Protein AF-A0A822EGL3-F1 (afdb_monomer_lite)

Structure (mmCIF, N/CA/C/O backbone):
data_AF-A0A822EGL3-F1
#
_entry.id   AF-A0A822EGL3-F1
#
loop_
_atom_site.group_PDB
_atom_site.id
_atom_site.type_symbol
_atom_site.label_atom_id
_atom_site.label_alt_id
_atom_site.label_comp_id
_atom_site.label_asym_id
_atom_site.label_entity_id
_atom_site.label_seq_id
_atom_site.pdbx_PDB_ins_code
_atom_site.Cartn_x
_atom_site.Cartn_y
_atom_site.Cartn_z
_atom_site.occupancy
_atom_site.B_iso_or_equiv
_atom_site.auth_seq_id
_atom_site.auth_comp_id
_atom_site.auth_asym_id
_atom_site.auth_atom_id
_atom_site.pdbx_PDB_model_num
ATOM 1 N N . MET A 1 1 ? -8.199 -9.852 0.768 1.00 69.62 1 MET A N 1
ATOM 2 C CA . MET A 1 1 ? -6.821 -10.306 0.451 1.00 69.62 1 MET A CA 1
ATOM 3 C C . MET A 1 1 ? -6.847 -11.002 -0.895 1.00 69.62 1 MET A C 1
ATOM 5 O O . MET A 1 1 ? -7.837 -11.653 -1.183 1.00 69.62 1 MET A O 1
ATOM 9 N N . THR A 1 2 ? -5.802 -10.867 -1.708 1.00 89.88 2 THR A N 1
ATOM 10 C CA . THR A 1 2 ? -5.823 -11.334 -3.108 1.00 89.88 2 THR A CA 1
ATOM 11 C C . THR A 1 2 ? -5.229 -12.722 -3.327 1.00 89.88 2 THR A C 1
ATOM 13 O O . THR A 1 2 ? -5.378 -13.274 -4.407 1.00 89.88 2 THR A O 1
ATOM 16 N N . GLY A 1 3 ? -4.541 -13.294 -2.333 1.00 93.69 3 GLY A N 1
ATOM 17 C CA . GLY A 1 3 ? -3.867 -14.594 -2.470 1.00 93.69 3 GLY A CA 1
ATOM 18 C C . GLY A 1 3 ? -2.638 -14.583 -3.393 1.00 93.69 3 GLY A C 1
ATOM 19 O O . GLY A 1 3 ? -2.001 -15.616 -3.571 1.00 93.69 3 GLY A O 1
ATOM 20 N N . GLU A 1 4 ? -2.279 -13.428 -3.955 1.00 95.75 4 GLU A N 1
ATOM 21 C CA . GLU A 1 4 ? -1.150 -13.248 -4.868 1.00 95.75 4 GLU A CA 1
ATOM 22 C C . GLU A 1 4 ? 0.054 -12.626 -4.150 1.00 95.75 4 GLU A C 1
ATOM 24 O O . GLU A 1 4 ? -0.096 -11.797 -3.248 1.00 95.75 4 GLU A O 1
ATOM 29 N N . TYR A 1 5 ? 1.266 -12.974 -4.588 1.00 96.00 5 TYR A N 1
ATOM 30 C CA . TYR A 1 5 ? 2.481 -12.325 -4.099 1.00 96.00 5 TYR A CA 1
ATOM 31 C C . TYR A 1 5 ? 2.603 -10.900 -4.681 1.00 96.00 5 TYR A C 1
ATOM 33 O O . TYR A 1 5 ? 2.438 -10.729 -5.892 1.00 96.00 5 TYR A O 1
ATOM 41 N N . PRO A 1 6 ? 2.901 -9.859 -3.877 1.00 97.56 6 PRO A N 1
ATOM 42 C CA . PRO A 1 6 ? 3.078 -8.503 -4.393 1.00 97.56 6 PRO A CA 1
ATOM 43 C C . PRO A 1 6 ? 4.168 -8.415 -5.467 1.00 97.56 6 PRO A C 1
ATOM 45 O O . PRO A 1 6 ? 5.268 -8.933 -5.287 1.00 97.56 6 PRO A O 1
ATOM 48 N N . TYR A 1 7 ? 3.878 -7.701 -6.556 1.00 98.00 7 TYR A N 1
ATOM 49 C CA . TYR A 1 7 ? 4.768 -7.529 -7.709 1.00 98.00 7 TYR A CA 1
ATOM 50 C C . TYR A 1 7 ? 5.105 -8.826 -8.468 1.00 98.00 7 TYR A C 1
ATOM 52 O O . TYR A 1 7 ? 6.145 -8.893 -9.128 1.00 98.00 7 TYR A O 1
ATOM 60 N N . ILE A 1 8 ? 4.251 -9.855 -8.405 1.00 97.25 8 ILE A N 1
ATOM 61 C CA . ILE A 1 8 ? 4.426 -11.099 -9.177 1.00 97.25 8 ILE A CA 1
ATOM 62 C C . ILE A 1 8 ? 4.511 -10.855 -10.696 1.00 97.25 8 ILE A C 1
ATOM 64 O O . ILE A 1 8 ? 5.134 -11.633 -11.415 1.00 97.25 8 ILE A O 1
ATOM 68 N N . GLU A 1 9 ? 3.965 -9.740 -11.187 1.00 97.50 9 GLU A N 1
ATOM 69 C CA . GLU A 1 9 ? 4.064 -9.287 -12.577 1.00 97.50 9 GLU A CA 1
ATOM 70 C C . GLU A 1 9 ? 5.484 -8.841 -12.993 1.00 97.50 9 GLU A C 1
ATOM 72 O O . GLU A 1 9 ? 5.773 -8.649 -14.178 1.00 97.50 9 GLU A O 1
ATOM 77 N N . CYS A 1 10 ? 6.403 -8.655 -12.039 1.00 98.00 10 CYS A N 1
ATOM 78 C CA . CYS A 1 10 ? 7.768 -8.210 -12.307 1.00 98.00 10 CYS A CA 1
ATOM 79 C C . CYS A 1 10 ? 8.711 -9.382 -12.612 1.00 98.00 10 CYS A C 1
ATOM 81 O O . CYS A 1 10 ? 8.823 -10.337 -11.852 1.00 98.00 10 CYS A O 1
ATOM 83 N N . LYS A 1 11 ? 9.527 -9.245 -13.665 1.00 94.75 11 LYS A N 1
ATOM 84 C CA . LYS A 1 11 ? 10.509 -10.264 -14.101 1.00 94.75 11 LYS A CA 1
ATOM 85 C C . LYS A 1 11 ? 11.773 -10.370 -13.221 1.00 94.75 11 LYS A C 1
ATOM 87 O O . LYS A 1 11 ? 12.785 -10.897 -13.674 1.00 94.75 11 LYS A O 1
ATOM 92 N N . GLY A 1 12 ? 11.752 -9.832 -11.999 1.00 95.81 12 GLY A N 1
ATOM 93 C CA . GLY A 1 12 ? 12.859 -9.930 -11.042 1.00 95.81 12 GLY A CA 1
ATOM 94 C C . GLY A 1 12 ? 13.051 -8.702 -10.137 1.00 95.81 12 GLY A C 1
ATOM 95 O O . GLY A 1 12 ? 12.388 -7.677 -10.324 1.00 95.81 12 GLY A O 1
ATOM 96 N N . PRO A 1 13 ? 13.997 -8.769 -9.178 1.00 97.12 13 PRO A N 1
ATOM 97 C CA . PRO A 1 13 ? 14.153 -7.766 -8.118 1.00 97.12 13 PRO A CA 1
ATOM 98 C C . PRO A 1 13 ? 14.403 -6.342 -8.623 1.00 97.12 13 PRO A C 1
ATOM 100 O O . PRO A 1 13 ? 13.834 -5.386 -8.103 1.00 97.12 13 PRO A O 1
ATOM 103 N N . THR A 1 14 ? 15.201 -6.178 -9.680 1.00 97.88 14 THR A N 1
ATOM 104 C CA . THR A 1 14 ? 15.482 -4.855 -10.261 1.00 97.88 14 THR A CA 1
ATOM 105 C C . THR A 1 14 ? 14.221 -4.181 -10.803 1.00 97.88 14 THR A C 1
ATOM 107 O O . THR A 1 14 ? 14.084 -2.964 -10.692 1.00 97.88 14 THR A O 1
ATOM 110 N N . ALA A 1 15 ? 13.288 -4.946 -11.379 1.00 97.88 15 ALA A N 1
ATOM 111 C CA . ALA A 1 15 ? 12.019 -4.406 -11.863 1.00 97.88 15 ALA A CA 1
ATOM 112 C C . ALA A 1 15 ? 11.113 -3.987 -10.695 1.00 97.88 15 ALA A C 1
ATOM 114 O O . ALA A 1 15 ? 10.535 -2.902 -10.747 1.00 97.88 15 ALA A O 1
ATOM 115 N N . VAL A 1 16 ? 11.075 -4.782 -9.618 1.00 98.25 16 VAL A N 1
ATOM 116 C CA . VAL A 1 16 ? 10.346 -4.444 -8.383 1.00 98.25 16 VAL A CA 1
ATOM 117 C C . VAL A 1 16 ? 10.864 -3.133 -7.794 1.00 98.25 16 VAL A C 1
ATOM 119 O O . VAL A 1 16 ? 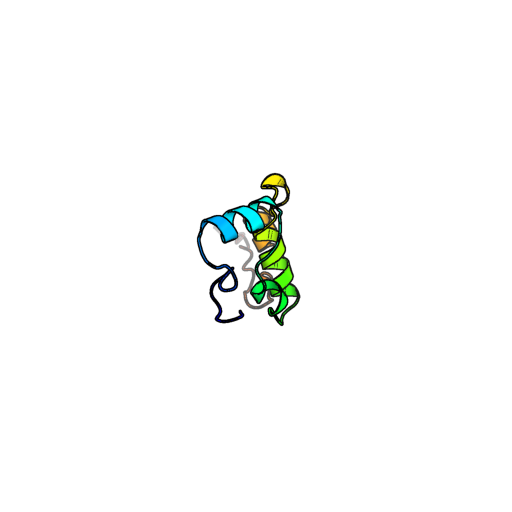10.085 -2.207 -7.584 1.00 98.25 16 VAL A O 1
ATOM 122 N N . ILE A 1 17 ? 12.182 -3.007 -7.603 1.00 97.75 17 ILE A N 1
ATOM 123 C CA . ILE A 1 17 ? 12.801 -1.799 -7.034 1.00 97.75 17 ILE A CA 1
ATOM 124 C C . ILE A 1 17 ? 12.448 -0.558 -7.864 1.00 97.75 17 ILE A C 1
ATOM 126 O O . ILE A 1 17 ? 12.052 0.461 -7.302 1.00 97.75 17 ILE A O 1
ATOM 130 N N . LYS A 1 18 ? 12.530 -0.644 -9.200 1.00 98.06 18 LYS A N 1
ATOM 131 C CA . LYS A 1 18 ? 12.165 0.470 -10.091 1.00 98.06 18 LYS A CA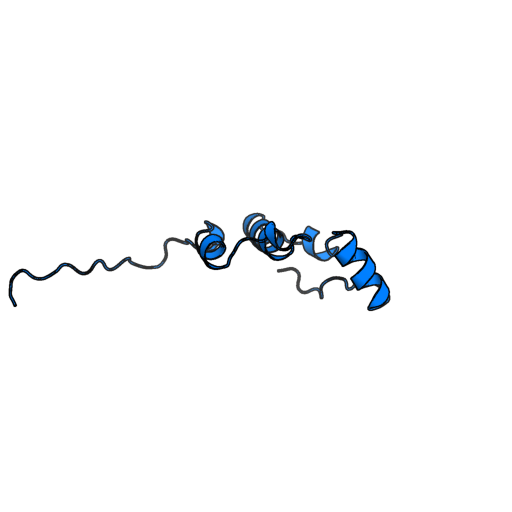 1
ATOM 132 C C . LYS A 1 18 ? 10.714 0.915 -9.901 1.00 98.06 18 LYS A C 1
ATOM 134 O O . LYS A 1 18 ? 10.460 2.114 -9.855 1.00 98.06 18 LYS A O 1
ATOM 139 N N . ARG A 1 19 ? 9.774 -0.027 -9.770 1.00 98.00 19 ARG A N 1
ATOM 140 C CA . ARG A 1 19 ? 8.352 0.288 -9.551 1.00 98.00 19 ARG A CA 1
ATOM 141 C C . ARG A 1 19 ? 8.107 0.905 -8.180 1.00 98.00 19 ARG A C 1
ATOM 143 O O . ARG A 1 19 ? 7.451 1.938 -8.106 1.00 98.00 19 ARG A O 1
ATOM 150 N N . VAL A 1 20 ? 8.689 0.322 -7.132 1.00 97.69 20 VAL A N 1
ATOM 151 C CA . VAL A 1 20 ? 8.563 0.816 -5.753 1.00 97.69 20 VAL A CA 1
ATOM 152 C C . VAL A 1 20 ? 9.078 2.252 -5.637 1.00 97.69 20 VAL A C 1
ATOM 154 O O . VAL A 1 20 ? 8.384 3.104 -5.090 1.00 97.69 20 VAL A O 1
ATOM 157 N N . ILE A 1 21 ? 10.257 2.544 -6.198 1.00 96.88 21 ILE A N 1
ATOM 158 C CA . ILE A 1 21 ? 10.838 3.897 -6.187 1.00 96.88 21 ILE A CA 1
ATOM 159 C C . ILE A 1 21 ? 9.975 4.880 -6.993 1.00 96.88 21 ILE A C 1
ATOM 161 O O . ILE A 1 21 ? 9.824 6.028 -6.588 1.00 96.88 21 ILE A O 1
ATOM 165 N N . ALA A 1 22 ? 9.371 4.434 -8.098 1.00 97.62 22 ALA A N 1
ATOM 166 C CA . ALA A 1 22 ? 8.444 5.240 -8.895 1.00 97.62 22 ALA A CA 1
ATOM 167 C C . ALA A 1 22 ? 7.044 5.395 -8.262 1.00 97.62 22 ALA A C 1
ATOM 169 O O . ALA A 1 22 ? 6.182 6.046 -8.848 1.00 97.62 22 ALA A O 1
ATOM 170 N N . GLY A 1 23 ? 6.792 4.780 -7.102 1.00 97.31 23 GLY A N 1
ATOM 171 C CA . GLY A 1 23 ? 5.493 4.796 -6.427 1.00 97.31 23 GLY A CA 1
ATOM 172 C C . GLY A 1 23 ? 4.389 4.009 -7.131 1.00 97.31 23 GLY A C 1
ATOM 173 O O . GLY A 1 23 ? 3.206 4.209 -6.863 1.00 97.31 23 GLY A O 1
ATOM 174 N N . LEU A 1 24 ? 4.763 3.091 -8.022 1.00 98.19 24 LEU A N 1
ATOM 175 C CA . LEU A 1 24 ? 3.821 2.217 -8.708 1.00 98.19 24 LEU A CA 1
ATOM 176 C C . LEU A 1 24 ? 3.478 1.031 -7.812 1.00 98.19 24 LEU A C 1
ATOM 178 O O . LEU A 1 24 ? 4.345 0.210 -7.523 1.00 98.19 24 LEU A O 1
ATOM 182 N N . LYS A 1 25 ? 2.207 0.920 -7.428 1.00 98.19 25 LYS A N 1
ATOM 183 C CA . LYS A 1 25 ? 1.670 -0.199 -6.643 1.00 98.19 25 LYS A CA 1
ATOM 184 C C . LYS A 1 25 ? 1.674 -1.510 -7.449 1.00 98.19 25 LYS A C 1
ATOM 186 O O . LYS A 1 25 ? 1.631 -1.456 -8.685 1.00 98.19 25 LYS A O 1
ATOM 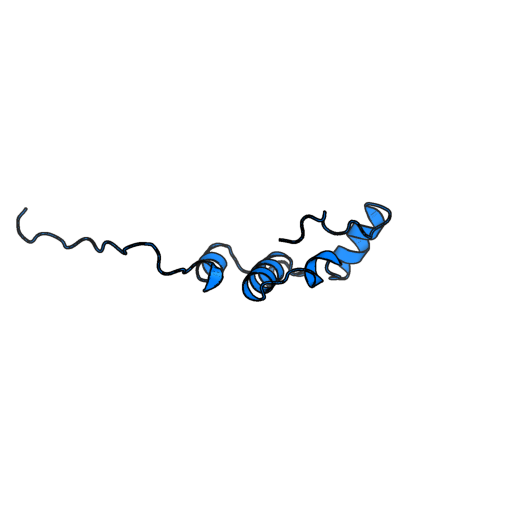191 N N . PRO A 1 26 ? 1.718 -2.677 -6.777 1.00 98.00 26 PRO A N 1
ATOM 192 C CA . PRO A 1 26 ? 1.613 -3.966 -7.454 1.00 98.00 26 PRO A CA 1
ATOM 193 C C . PRO A 1 26 ? 0.221 -4.141 -8.070 1.00 98.00 26 PRO A C 1
ATOM 195 O O . PRO A 1 26 ? -0.759 -3.629 -7.529 1.00 98.00 26 PRO A O 1
ATOM 198 N N . GLU A 1 27 ? 0.098 -4.902 -9.156 1.00 97.94 27 GLU A N 1
ATOM 199 C CA . GLU A 1 27 ? -1.205 -5.115 -9.818 1.00 97.94 27 GLU A CA 1
ATOM 200 C C . GLU A 1 27 ? -2.257 -5.717 -8.879 1.00 97.94 27 GLU A C 1
ATOM 202 O O . GLU A 1 27 ? -3.425 -5.323 -8.903 1.00 97.94 27 GLU A O 1
ATOM 207 N N . CYS A 1 28 ? -1.837 -6.613 -7.983 1.00 97.75 28 CYS A N 1
ATOM 208 C CA . CYS A 1 28 ? -2.730 -7.227 -7.009 1.00 97.75 28 CYS A CA 1
ATOM 209 C C . CYS A 1 28 ? -3.324 -6.228 -5.997 1.00 97.75 28 CYS A C 1
ATOM 211 O O . CYS A 1 28 ? -4.366 -6.519 -5.425 1.00 97.75 28 CYS A O 1
ATOM 213 N N . TYR A 1 29 ? -2.763 -5.025 -5.817 1.00 98.19 29 TYR A N 1
ATOM 214 C CA . TYR A 1 29 ? -3.396 -3.978 -5.000 1.00 98.19 29 TYR A CA 1
ATOM 215 C C . TYR A 1 29 ? -4.782 -3.589 -5.542 1.00 98.19 29 TYR A C 1
ATOM 217 O O . TYR A 1 29 ? -5.723 -3.391 -4.777 1.00 98.19 29 TYR A O 1
ATOM 225 N N . TYR A 1 30 ? -4.933 -3.524 -6.867 1.00 97.25 30 TYR A N 1
ATOM 226 C CA . TYR A 1 30 ? -6.188 -3.124 -7.513 1.00 97.25 30 TYR A CA 1
ATOM 227 C C . TYR A 1 30 ? -7.240 -4.237 -7.541 1.00 97.25 30 TYR A C 1
ATOM 229 O O . TYR A 1 30 ? -8.394 -3.972 -7.859 1.00 97.25 30 TYR A O 1
ATOM 237 N N . LYS A 1 31 ? -6.851 -5.467 -7.189 1.00 97.50 31 LYS A N 1
ATOM 238 C CA . LYS A 1 31 ? -7.745 -6.624 -7.064 1.00 97.50 31 LYS A CA 1
ATOM 239 C C . LYS A 1 31 ? -8.312 -6.781 -5.645 1.00 97.50 31 LYS A C 1
ATOM 241 O O . LYS A 1 31 ? -9.033 -7.736 -5.378 1.00 97.50 31 LYS A O 1
ATOM 246 N N . VAL A 1 32 ? -7.952 -5.900 -4.706 1.00 97.12 32 VAL A N 1
ATOM 247 C CA . VAL A 1 32 ? -8.533 -5.900 -3.357 1.00 97.12 32 VAL A CA 1
ATOM 248 C C . VAL A 1 32 ? -9.990 -5.442 -3.451 1.00 97.12 32 VAL A C 1
ATOM 250 O O . VAL A 1 32 ? -10.247 -4.306 -3.831 1.00 97.12 32 VAL A O 1
ATOM 253 N N . GLU A 1 33 ? -10.922 -6.334 -3.108 1.00 95.62 33 GLU A N 1
ATOM 254 C CA . GLU A 1 33 ? -12.369 -6.092 -3.244 1.00 95.62 33 GLU A CA 1
ATOM 255 C C . GLU A 1 33 ? -12.935 -5.123 -2.198 1.00 95.62 33 GLU A C 1
ATOM 257 O O . GLU A 1 33 ? -13.769 -4.284 -2.521 1.00 95.62 33 GLU A O 1
ATOM 262 N N . SER A 1 34 ? -12.498 -5.238 -0.941 1.00 94.75 34 SER A N 1
ATOM 263 C CA . SER A 1 34 ? -12.959 -4.364 0.143 1.00 94.75 34 SER A CA 1
ATOM 264 C C . SER A 1 34 ? -12.239 -3.020 0.086 1.00 94.75 34 SER A C 1
ATOM 266 O O . SER A 1 34 ? -11.008 -2.973 0.158 1.00 94.75 34 SER A O 1
ATOM 268 N N . GLU A 1 35 ? -13.016 -1.939 -0.001 1.00 94.25 35 GLU A N 1
ATOM 269 C CA . GLU A 1 35 ? -12.486 -0.576 -0.021 1.00 94.25 35 GLU A CA 1
ATOM 270 C C . GLU A 1 35 ? -11.726 -0.245 1.264 1.00 94.25 35 GLU A C 1
ATOM 272 O O . GLU A 1 35 ? -10.593 0.215 1.185 1.00 94.25 35 GLU A O 1
ATOM 277 N N . ASP A 1 36 ? -12.288 -0.588 2.426 1.00 92.88 36 ASP A N 1
ATOM 278 C CA . ASP A 1 36 ? -11.661 -0.331 3.728 1.00 92.88 36 ASP A CA 1
ATOM 279 C C . ASP A 1 36 ? -10.312 -1.052 3.861 1.00 92.88 36 ASP A C 1
ATOM 281 O O . ASP A 1 36 ? -9.321 -0.487 4.322 1.00 92.88 36 ASP A O 1
ATOM 285 N N . VAL A 1 37 ? -10.234 -2.305 3.395 1.00 94.31 37 VAL A N 1
ATOM 286 C CA . VAL A 1 37 ? -8.970 -3.058 3.372 1.00 94.31 37 VAL A CA 1
ATOM 287 C C . VAL A 1 37 ? -7.974 -2.409 2.412 1.00 94.31 37 VAL A C 1
ATOM 289 O O . VAL A 1 37 ? -6.777 -2.351 2.699 1.00 94.31 37 VAL A O 1
ATOM 292 N N . ARG A 1 38 ? -8.444 -1.937 1.255 1.00 96.44 38 ARG A N 1
ATOM 293 C CA . ARG A 1 38 ? -7.606 -1.282 0.248 1.00 96.44 38 ARG A CA 1
ATOM 294 C C . ARG A 1 38 ? -7.054 0.050 0.756 1.00 96.44 38 ARG A C 1
ATOM 296 O O . ARG A 1 38 ? -5.877 0.323 0.523 1.00 96.44 38 ARG A O 1
ATOM 303 N N . GLU A 1 39 ? -7.857 0.821 1.482 1.00 95.62 39 GLU A N 1
ATOM 304 C CA . GLU A 1 39 ? -7.455 2.054 2.163 1.00 95.62 39 GLU A CA 1
ATOM 305 C C . GLU A 1 39 ? -6.399 1.776 3.237 1.00 95.62 39 GLU A C 1
ATOM 307 O O . GLU A 1 39 ? -5.308 2.339 3.180 1.00 95.62 39 GLU A O 1
ATOM 312 N N . VAL A 1 40 ? -6.644 0.818 4.137 1.00 95.69 40 VAL A N 1
ATOM 313 C CA . VAL A 1 40 ? -5.666 0.396 5.157 1.00 95.69 40 VAL A CA 1
ATOM 314 C C . VAL A 1 40 ? -4.324 0.009 4.521 1.00 95.69 40 VAL A C 1
ATOM 316 O O . VAL A 1 40 ? -3.260 0.404 5.008 1.00 95.69 40 VAL A O 1
ATOM 319 N N . ILE A 1 41 ? -4.348 -0.728 3.405 1.00 96.69 41 ILE A N 1
ATOM 320 C CA . ILE A 1 41 ? -3.135 -1.079 2.657 1.00 96.69 41 ILE A CA 1
ATOM 321 C C . ILE A 1 41 ? -2.467 0.174 2.074 1.00 96.69 41 ILE A C 1
ATOM 323 O O . ILE A 1 41 ? -1.251 0.307 2.223 1.00 96.69 41 ILE A O 1
ATOM 327 N N . ASP A 1 42 ? -3.217 1.087 1.441 1.00 96.94 42 ASP A N 1
ATOM 328 C CA . ASP A 1 42 ? -2.688 2.347 0.887 1.00 96.94 42 ASP A CA 1
ATOM 329 C C . ASP A 1 42 ? -1.898 3.129 1.930 1.00 96.94 42 ASP A C 1
ATOM 331 O O . ASP A 1 42 ? -0.739 3.484 1.704 1.00 96.94 42 ASP A O 1
ATOM 335 N N . CYS A 1 43 ? -2.509 3.312 3.097 1.00 96.19 43 CYS A N 1
ATOM 336 C CA . CYS A 1 43 ? -1.952 4.009 4.243 1.00 96.19 43 CYS A CA 1
ATOM 337 C C . CYS A 1 43 ? -0.610 3.425 4.699 1.00 96.19 43 CYS A C 1
ATOM 339 O O . CYS A 1 43 ? 0.257 4.164 5.167 1.00 96.19 43 CYS A O 1
ATOM 341 N N . CYS A 1 44 ? -0.403 2.118 4.528 1.00 96.94 44 CYS A N 1
ATOM 342 C CA . CYS A 1 44 ? 0.833 1.437 4.908 1.00 96.94 44 CYS A CA 1
ATOM 343 C C . CYS A 1 44 ? 1.930 1.521 3.838 1.00 96.94 44 CYS A C 1
ATOM 345 O O . CYS A 1 44 ? 3.117 1.561 4.173 1.00 96.94 44 CYS A O 1
ATOM 347 N N . ILE A 1 45 ? 1.563 1.512 2.551 1.00 97.06 45 ILE A N 1
ATOM 348 C CA . ILE A 1 45 ? 2.515 1.310 1.444 1.00 97.06 45 ILE A CA 1
ATOM 349 C C . ILE A 1 45 ? 2.875 2.587 0.678 1.00 97.06 45 ILE A C 1
ATOM 351 O O . ILE A 1 45 ? 3.510 2.499 -0.376 1.00 97.06 45 ILE A O 1
ATOM 355 N N . ARG A 1 46 ? 2.507 3.772 1.185 1.00 97.81 46 ARG A N 1
ATOM 356 C CA . ARG A 1 46 ? 2.859 5.046 0.540 1.00 97.81 46 ARG A CA 1
ATOM 357 C C . ARG A 1 46 ? 4.365 5.173 0.319 1.00 97.81 46 ARG A C 1
ATOM 359 O O . ARG A 1 46 ? 5.187 4.786 1.160 1.00 97.81 46 ARG A O 1
ATOM 366 N N . THR A 1 47 ? 4.730 5.709 -0.843 1.00 97.44 47 THR A N 1
ATOM 367 C CA . THR A 1 47 ? 6.128 5.806 -1.282 1.00 97.44 47 THR A CA 1
ATOM 368 C C . THR A 1 47 ? 6.946 6.641 -0.314 1.00 97.44 47 THR A C 1
ATOM 370 O O . THR A 1 47 ? 8.009 6.202 0.130 1.00 97.44 47 THR A O 1
ATOM 373 N N . LYS A 1 48 ? 6.417 7.806 0.071 1.00 97.06 48 LYS A N 1
ATOM 374 C CA . LYS A 1 48 ? 7.019 8.652 1.095 1.00 97.06 48 LYS A CA 1
ATOM 375 C C . LYS A 1 48 ? 6.698 8.102 2.476 1.00 97.06 48 LYS A C 1
ATOM 377 O O . LYS A 1 48 ? 5.554 7.766 2.774 1.00 97.06 48 LYS A O 1
ATOM 382 N N . LYS A 1 49 ? 7.719 8.000 3.323 1.00 96.31 49 LYS A N 1
ATOM 383 C CA . LYS A 1 49 ? 7.607 7.408 4.663 1.00 96.31 49 LYS A CA 1
ATOM 384 C C . LYS A 1 49 ? 6.677 8.232 5.554 1.00 96.31 49 LYS A C 1
ATOM 386 O O . LYS A 1 49 ? 5.891 7.675 6.302 1.00 96.31 49 LYS A O 1
ATOM 391 N N . GLU A 1 50 ? 6.796 9.540 5.447 1.00 96.88 50 GLU A N 1
ATOM 392 C CA . GLU A 1 50 ? 6.070 10.579 6.165 1.00 96.88 50 GLU A CA 1
ATOM 393 C C . GLU A 1 50 ? 4.581 10.643 5.808 1.00 96.88 50 GLU A C 1
ATOM 395 O O . GLU A 1 50 ? 3.801 11.190 6.575 1.00 96.88 50 GLU A O 1
ATOM 400 N N . GLU A 1 51 ? 4.173 10.058 4.679 1.00 96.44 51 GLU A N 1
ATOM 401 C CA . GLU A 1 51 ? 2.762 9.953 4.299 1.00 96.44 51 GLU A CA 1
ATOM 402 C C . GLU A 1 51 ? 2.112 8.672 4.852 1.00 96.44 51 GLU A C 1
ATOM 404 O O . GLU A 1 51 ? 0.890 8.532 4.772 1.00 96.44 51 GLU A O 1
ATOM 409 N N . ARG A 1 52 ? 2.901 7.726 5.387 1.00 97.44 52 ARG A N 1
ATOM 410 C CA . ARG A 1 52 ? 2.381 6.475 5.951 1.00 97.44 52 ARG A CA 1
ATOM 411 C C . ARG A 1 52 ? 1.770 6.737 7.315 1.00 97.44 52 ARG A C 1
ATOM 413 O O . ARG A 1 52 ? 2.399 7.380 8.155 1.00 97.44 52 ARG A O 1
ATOM 420 N N . LEU A 1 53 ? 0.586 6.180 7.553 1.00 95.25 53 LEU A N 1
ATOM 421 C CA . LEU A 1 53 ? -0.049 6.307 8.859 1.00 95.25 53 LEU A CA 1
ATOM 422 C C . LEU A 1 53 ? 0.758 5.556 9.926 1.00 95.25 53 LEU A C 1
ATOM 424 O O . LEU A 1 53 ? 1.163 4.407 9.707 1.00 95.25 53 LEU A O 1
ATOM 428 N N . PRO A 1 54 ? 1.002 6.176 11.092 1.00 95.31 54 PRO A N 1
ATOM 429 C CA . PRO A 1 54 ? 1.588 5.475 12.214 1.00 95.31 54 PRO A CA 1
ATOM 430 C C . PRO A 1 54 ? 0.593 4.444 12.754 1.00 95.31 54 PRO A C 1
ATOM 432 O O . PRO A 1 54 ? -0.621 4.612 12.677 1.00 95.31 54 PRO A O 1
ATOM 435 N N . VAL A 1 55 ? 1.117 3.376 13.357 1.00 93.50 55 VAL A N 1
ATOM 436 C CA . VAL A 1 55 ? 0.299 2.240 13.819 1.00 93.50 55 VAL A CA 1
ATOM 437 C C . VAL A 1 55 ? -0.825 2.672 14.766 1.00 93.50 55 VAL A C 1
ATOM 439 O O . VAL A 1 55 ? -1.930 2.159 14.663 1.00 93.50 55 VAL A O 1
ATOM 442 N N . HIS A 1 56 ? -0.569 3.623 15.667 1.00 91.81 56 HIS A N 1
ATOM 443 C CA . HIS A 1 56 ? -1.582 4.075 16.622 1.00 91.81 56 HIS A CA 1
ATOM 444 C C . HIS A 1 56 ? -2.757 4.808 15.953 1.00 91.81 56 HIS A C 1
ATOM 446 O O . HIS A 1 56 ? -3.880 4.652 16.415 1.00 91.81 56 HIS A O 1
ATOM 452 N N . GLU A 1 57 ? -2.522 5.549 14.865 1.00 92.62 57 GLU A N 1
ATOM 453 C CA . GLU A 1 57 ? -3.593 6.164 14.066 1.00 92.62 57 GLU A CA 1
ATOM 454 C C . GLU A 1 57 ? -4.279 5.122 13.176 1.00 92.62 57 GLU A C 1
ATOM 456 O O . GLU A 1 57 ? -5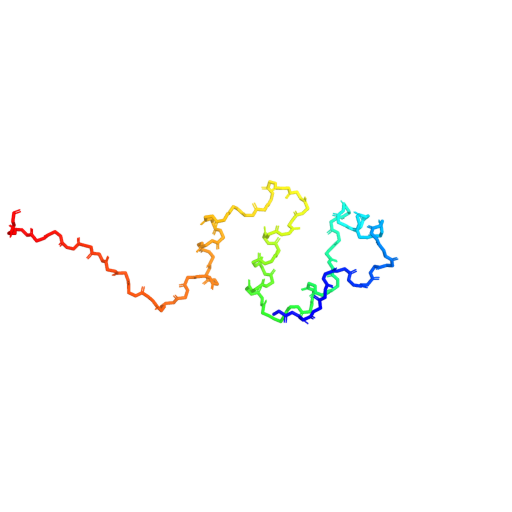.497 5.132 13.039 1.00 92.62 57 GLU A O 1
ATOM 461 N N . LEU A 1 58 ? -3.523 4.165 12.622 1.00 92.19 58 LEU A N 1
ATOM 462 C CA . LEU A 1 58 ? -4.091 3.074 11.828 1.00 92.19 58 LEU A CA 1
ATOM 463 C C . LEU A 1 58 ? -5.096 2.246 12.644 1.00 92.19 58 LEU A C 1
ATOM 465 O O . LEU A 1 58 ? -6.155 1.908 12.134 1.00 92.19 58 LEU A O 1
ATOM 469 N N . LEU A 1 59 ? -4.801 1.974 13.919 1.00 90.50 59 LEU A N 1
ATOM 470 C CA . LEU A 1 59 ? -5.705 1.270 14.840 1.00 90.50 59 LEU A CA 1
ATOM 471 C C . LEU A 1 59 ? -6.986 2.056 15.173 1.00 90.50 59 LEU A C 1
ATOM 473 O O . LEU A 1 59 ? -7.928 1.471 15.699 1.00 90.50 59 LEU A O 1
ATOM 477 N N . GLN A 1 60 ? -7.031 3.359 14.884 1.00 89.94 60 GLN A N 1
ATOM 478 C CA . GLN A 1 60 ? -8.230 4.192 15.019 1.00 89.94 60 GLN A CA 1
ATOM 479 C C . GLN A 1 60 ? -9.075 4.228 13.736 1.00 89.94 60 GLN A C 1
ATOM 481 O O . GLN A 1 60 ? -10.124 4.867 13.715 1.00 89.94 60 GLN A O 1
ATOM 486 N N . HIS A 1 61 ? -8.642 3.571 12.659 1.00 87.94 61 HIS A N 1
ATOM 487 C CA . HIS A 1 61 ? -9.426 3.457 11.433 1.00 87.94 61 HIS A CA 1
ATOM 488 C C . HIS A 1 61 ? -10.687 2.618 11.684 1.00 87.94 61 HIS A C 1
ATOM 490 O O . HIS A 1 61 ? -10.612 1.589 12.354 1.00 87.94 61 HIS A O 1
ATOM 496 N N . SER A 1 62 ? -11.830 3.011 11.108 1.00 87.19 62 SER A N 1
ATOM 497 C CA . SER A 1 62 ? -13.133 2.340 11.292 1.00 87.19 62 SER A CA 1
ATOM 498 C C . SER A 1 62 ? -13.070 0.829 11.058 1.00 87.19 62 SER A C 1
ATOM 500 O O . SER A 1 62 ? -13.658 0.069 11.817 1.00 87.19 62 SER A O 1
ATOM 502 N N . PHE A 1 63 ? -12.276 0.399 10.072 1.00 88.81 63 PHE A N 1
ATOM 503 C CA . PHE A 1 63 ? -11.959 -1.009 9.796 1.00 88.8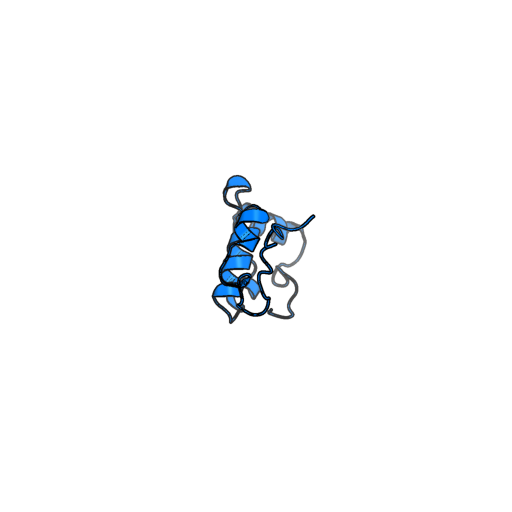1 63 PHE A CA 1
ATOM 504 C C . PHE A 1 63 ? -11.537 -1.821 11.037 1.00 88.81 63 PHE A C 1
ATOM 506 O O . PHE A 1 63 ? -11.860 -2.999 11.136 1.00 88.81 63 PHE A O 1
ATOM 513 N N . PHE A 1 64 ? -10.800 -1.213 11.972 1.00 88.56 64 PHE A N 1
ATOM 514 C CA . PHE A 1 64 ? -10.336 -1.863 13.202 1.00 88.56 64 PHE A CA 1
ATOM 515 C C . PHE A 1 64 ? -11.216 -1.560 14.422 1.00 88.56 64 PHE A C 1
ATOM 517 O O . PHE A 1 64 ? -10.997 -2.152 15.478 1.00 88.56 64 PHE A O 1
ATOM 524 N N . LEU A 1 65 ? -12.190 -0.655 14.298 1.00 84.62 65 LEU A N 1
ATOM 525 C CA . LEU A 1 65 ? -13.052 -0.200 15.394 1.00 84.62 65 LEU A CA 1
ATOM 526 C C . LEU A 1 65 ? -14.370 -0.982 15.505 1.00 84.62 65 LEU A C 1
ATOM 528 O O . LEU A 1 65 ? -15.314 -0.486 16.111 1.00 84.62 65 LEU A O 1
ATOM 532 N N . ASP A 1 66 ? -14.447 -2.185 14.938 1.00 67.56 66 ASP A N 1
ATOM 533 C CA . ASP A 1 66 ? -15.676 -2.982 14.922 1.00 67.56 66 ASP A CA 1
ATOM 534 C C . ASP A 1 66 ? -16.234 -3.227 16.348 1.00 67.56 66 ASP A C 1
ATOM 536 O O . ASP A 1 66 ? -15.493 -3.559 17.279 1.00 67.56 66 ASP A O 1
ATOM 540 N N . ASP A 1 67 ? -17.554 -3.071 16.503 1.00 58.28 67 ASP A N 1
ATOM 541 C CA . ASP A 1 67 ? -18.347 -2.909 17.746 1.00 58.28 67 ASP A CA 1
ATOM 542 C C . ASP A 1 67 ? -18.397 -4.143 18.696 1.00 58.28 67 ASP A C 1
ATOM 544 O O . ASP A 1 67 ? -19.278 -4.273 19.548 1.00 58.28 67 ASP A O 1
ATOM 548 N N . ASN A 1 68 ? -17.455 -5.084 18.590 1.00 58.53 68 ASN A N 1
ATOM 549 C CA . ASN A 1 68 ? -17.519 -6.404 19.239 1.00 58.53 68 ASN A CA 1
ATOM 550 C C . ASN A 1 68 ? -16.668 -6.553 20.517 1.00 58.53 68 ASN A C 1
ATOM 552 O O . ASN A 1 68 ? -16.160 -7.638 20.809 1.00 58.53 68 ASN A O 1
ATOM 556 N N . GLY A 1 69 ? -16.527 -5.506 21.331 1.00 53.44 69 GLY A N 1
ATOM 557 C CA . GLY A 1 69 ? -15.801 -5.624 22.598 1.00 53.44 69 GLY A CA 1
ATOM 558 C C . GLY A 1 69 ? -16.161 -4.552 23.611 1.00 53.44 69 GLY A C 1
ATOM 559 O O . GLY A 1 69 ? -15.658 -3.437 23.534 1.00 53.44 69 GLY A O 1
ATOM 560 N N . LEU A 1 70 ? -17.001 -4.922 24.582 1.00 57.06 70 LEU A N 1
ATOM 561 C CA . LEU A 1 70 ? -17.320 -4.166 25.797 1.00 57.06 70 LEU A CA 1
ATOM 562 C C . LEU A 1 70 ? -16.138 -3.288 26.267 1.00 57.06 70 LEU A C 1
ATOM 564 O O . LEU A 1 70 ? -15.107 -3.806 26.704 1.00 57.06 70 LEU A O 1
ATOM 568 N N . ARG A 1 71 ? -16.302 -1.960 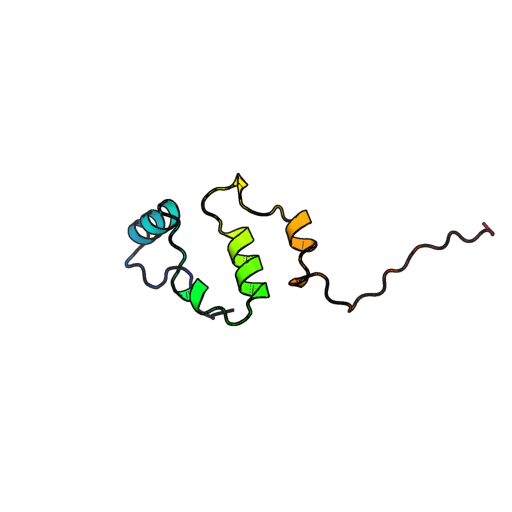26.261 1.00 59.06 71 ARG A N 1
ATOM 569 C CA . ARG A 1 71 ? -15.478 -1.087 27.106 1.00 59.06 71 ARG A CA 1
ATOM 570 C C . ARG A 1 71 ? -15.939 -1.271 28.550 1.00 59.06 71 ARG A C 1
ATOM 572 O O . ARG A 1 71 ? -17.027 -0.837 28.912 1.00 59.06 71 ARG A O 1
ATOM 579 N N . ILE A 1 72 ? -15.125 -1.944 29.361 1.00 63.69 72 ILE A N 1
ATOM 580 C CA . ILE A 1 72 ? -15.286 -1.943 30.816 1.00 63.69 72 ILE A CA 1
ATOM 581 C C . ILE A 1 72 ? -14.594 -0.688 31.338 1.00 63.69 72 ILE A C 1
ATOM 583 O O . ILE A 1 72 ? -13.367 -0.636 31.418 1.00 63.69 72 ILE A O 1
ATOM 587 N N . ASP A 1 73 ? -15.384 0.318 31.694 1.00 67.19 73 ASP A N 1
ATOM 588 C CA . ASP A 1 73 ? -14.897 1.411 32.522 1.00 67.19 73 ASP A CA 1
ATOM 589 C C . ASP A 1 73 ? -14.823 0.932 33.978 1.00 67.19 73 ASP A C 1
ATOM 591 O O . ASP A 1 73 ? -15.774 0.365 34.523 1.00 67.19 73 ASP A O 1
ATOM 595 N N . PHE A 1 74 ? -13.676 1.145 34.624 1.00 62.66 74 PHE A N 1
ATOM 596 C CA . PHE A 1 74 ? -13.526 0.889 36.052 1.00 62.66 74 PHE A CA 1
ATOM 597 C C . PHE A 1 74 ? -14.353 1.913 36.835 1.00 62.66 74 PHE A C 1
ATOM 599 O O . PHE A 1 74 ? -13.944 3.063 37.002 1.00 62.66 74 PHE A O 1
ATOM 606 N N . VAL A 1 75 ? -15.504 1.494 37.360 1.00 71.56 75 VAL A N 1
ATOM 607 C CA . VAL A 1 75 ? -16.177 2.246 38.422 1.00 71.56 75 VAL A CA 1
ATOM 608 C C . VAL A 1 75 ? -15.343 2.068 39.686 1.00 71.56 75 VAL A C 1
ATOM 610 O O . VAL A 1 75 ? -15.196 0.957 40.193 1.00 71.56 75 VAL A O 1
ATOM 613 N N . ARG A 1 76 ? -14.761 3.160 40.190 1.00 64.12 76 ARG A N 1
ATOM 614 C CA . ARG A 1 76 ? -14.150 3.161 41.520 1.00 64.12 76 ARG A CA 1
ATOM 615 C C . ARG A 1 76 ? -15.269 2.959 42.538 1.00 64.12 76 ARG A C 1
ATOM 617 O O . ARG A 1 76 ? -16.113 3.839 42.690 1.00 64.12 76 ARG A O 1
ATOM 624 N N . ASP A 1 77 ? -15.271 1.810 43.203 1.00 64.25 77 ASP A N 1
ATOM 625 C CA . ASP A 1 77 ? -16.171 1.548 44.322 1.00 64.25 77 ASP A CA 1
ATOM 626 C C . ASP A 1 77 ? -15.909 2.595 45.426 1.00 64.25 77 ASP A C 1
ATOM 628 O O . ASP A 1 77 ? -14.754 2.763 45.836 1.00 64.25 77 ASP A O 1
ATOM 632 N N . PRO A 1 78 ? -16.919 3.354 45.890 1.00 60.28 78 PRO A N 1
ATOM 633 C CA . PRO A 1 78 ? -16.758 4.270 47.015 1.00 60.28 78 PRO A CA 1
ATOM 634 C C . PRO A 1 78 ? -16.585 3.561 48.375 1.00 60.28 78 PRO A C 1
ATOM 636 O O . PRO A 1 78 ? -16.554 4.251 49.394 1.00 60.28 78 PRO A O 1
ATOM 639 N N . ALA A 1 79 ? -16.443 2.231 48.423 1.00 62.41 79 ALA A N 1
ATOM 640 C CA . ALA A 1 79 ? -16.214 1.470 49.651 1.00 62.41 79 ALA A CA 1
ATOM 641 C C . ALA A 1 79 ? -14.995 0.518 49.586 1.00 62.41 79 ALA A C 1
ATOM 643 O O . ALA A 1 79 ? -15.154 -0.700 49.632 1.00 62.41 79 ALA A O 1
ATOM 644 N N . ASN A 1 80 ? -13.772 1.065 49.533 1.00 49.38 80 ASN A N 1
ATOM 645 C CA . ASN A 1 80 ? -12.572 0.485 50.174 1.00 49.38 80 ASN A CA 1
ATOM 646 C C . ASN A 1 80 ? -11.494 1.560 50.375 1.00 49.38 80 ASN A C 1
ATOM 648 O O . ASN A 1 80 ? -11.116 2.209 49.369 1.00 49.38 80 ASN A O 1
#

Foldseek 3Di:
DQPDDWQPVDPDDVRVVVCLLVQHGGPVLVVPPDPLVSVLVCLCSGSDPVSRDDPVVSCVRPVNVDPPDDDDDDDDDPPD

Organism: NCBI:txid392032

pLDDT: mean 88.74, std 13.98, range [49.38, 98.25]

InterPro domains:
  IPR011009 Protein kinase-like domain superfamily [SSF56112] (1-68)
  IPR050588 With No Lysine (K) Ser/Thr Protein Kinase [PTHR13902] (1-73)

Secondary structure (DSSP, 8-state):
--SSPTTTTSSSHHHHHHHHHTTPPPGGGGG---HHHHHHHHHHH-SSGGGSPPHHHHTTSGGG--S-S--------S--

Sequence (80 aa):
MTGEYPYIECKGPTAVIKRVIAGLKPECYYKVESEDVREVIDCCIRTKKEERLPVHELLQHSFFLDDNGLRIDFVRDPAN

Radius of gyration: 19.32 Å; chains: 1; bounding box: 34×25×64 Å